Protein AF-A0A0A0BPU8-F1 (afdb_monomer_lite)

Secondary structure (DSSP, 8-state):
-EEE---SBPSSS-HHHHHHHHHHHHHTPPTTEEE--B--B-GGG-TTTSHHHHHHTT-SS--EEEETTEEEE-SS--HHHHHHHHHHHHHHHHHHHHTTT--S--B-----HHHHHHHPBPTTSSBGGG-HHHHHHHHHHHHHHH-

pLDDT: mean 95.15, std 3.74, range [70.31, 98.44]

Foldseek 3Di:
DAEDEDDDADEDDDQLVVQLVRVVVQVPDDPPYHYAYELHQHCVNDLLSDLLNLQQLLFDPFEWDADPLGIETDNDHDDSSVSSVVVVVVSVVSNCVSCPVPDDHHHYDHDDLLRNQQRYHYPVGHGNNVDPVSSVSSNVRSVVSVD

Organism: NCBI:txid947969

Structure (mmCIF, N/CA/C/O backbone):
data_AF-A0A0A0BPU8-F1
#
_entry.id   AF-A0A0A0BPU8-F1
#
loop_
_atom_site.group_PDB
_atom_site.id
_atom_site.type_symbol
_atom_site.label_atom_id
_atom_site.label_alt_id
_atom_site.label_comp_id
_atom_site.label_asym_id
_atom_site.label_entity_id
_atom_site.label_seq_id
_atom_site.pdbx_PDB_ins_code
_atom_site.Cartn_x
_atom_site.Cartn_y
_atom_site.Cartn_z
_atom_site.occupancy
_atom_site.B_iso_or_equiv
_atom_site.auth_seq_id
_atom_site.auth_comp_id
_atom_site.auth_asym_id
_atom_site.auth_atom_id
_atom_site.pdbx_PDB_model_num
ATOM 1 N N . MET A 1 1 ? 15.525 -21.114 -11.019 1.00 70.31 1 MET A N 1
ATOM 2 C CA . MET A 1 1 ? 15.662 -19.782 -11.642 1.00 70.31 1 MET A CA 1
ATOM 3 C C . MET A 1 1 ? 15.846 -18.783 -10.517 1.00 70.31 1 MET A C 1
ATOM 5 O O . MET A 1 1 ? 15.170 -18.933 -9.505 1.00 70.31 1 MET A O 1
ATOM 9 N N . THR A 1 2 ? 16.799 -17.861 -10.637 1.00 88.81 2 THR A N 1
ATOM 10 C CA . THR A 1 2 ? 17.108 -16.877 -9.587 1.00 88.81 2 THR A CA 1
ATOM 11 C C . THR A 1 2 ? 16.528 -15.534 -10.007 1.00 88.81 2 THR A C 1
ATOM 13 O O . THR A 1 2 ? 16.910 -15.027 -11.055 1.00 88.81 2 THR A O 1
ATOM 16 N N . GLY A 1 3 ? 15.603 -14.982 -9.221 1.00 90.12 3 GLY A N 1
ATOM 17 C CA . GLY A 1 3 ? 15.019 -13.662 -9.467 1.00 90.12 3 GLY A CA 1
ATOM 18 C C . GLY A 1 3 ? 15.763 -12.553 -8.722 1.00 90.12 3 GLY A C 1
ATOM 19 O O . GLY A 1 3 ? 16.255 -12.783 -7.615 1.00 90.12 3 GLY A O 1
ATOM 20 N N . LEU A 1 4 ? 15.826 -11.356 -9.303 1.00 91.94 4 LEU A N 1
ATOM 21 C CA . LEU A 1 4 ? 16.399 -10.160 -8.679 1.00 91.94 4 LEU A CA 1
ATOM 22 C C . LEU A 1 4 ? 15.359 -9.042 -8.618 1.00 91.94 4 LEU A C 1
ATOM 24 O O . LEU A 1 4 ? 14.808 -8.648 -9.639 1.00 91.94 4 LEU A O 1
ATOM 28 N N . SER A 1 5 ? 15.150 -8.491 -7.425 1.00 92.31 5 SER A N 1
ATOM 29 C CA . SER A 1 5 ? 14.302 -7.322 -7.190 1.00 92.31 5 SER A CA 1
ATOM 30 C C . SER A 1 5 ? 15.005 -6.366 -6.236 1.00 92.31 5 SER A C 1
ATOM 32 O O . SER A 1 5 ? 15.718 -6.795 -5.326 1.00 92.31 5 SER A O 1
ATOM 34 N N . LEU A 1 6 ? 14.756 -5.070 -6.399 1.00 89.44 6 LEU A N 1
ATOM 35 C CA . LEU A 1 6 ? 15.171 -4.047 -5.444 1.00 89.44 6 LEU A CA 1
ATOM 36 C C . LEU A 1 6 ? 13.984 -3.729 -4.534 1.00 89.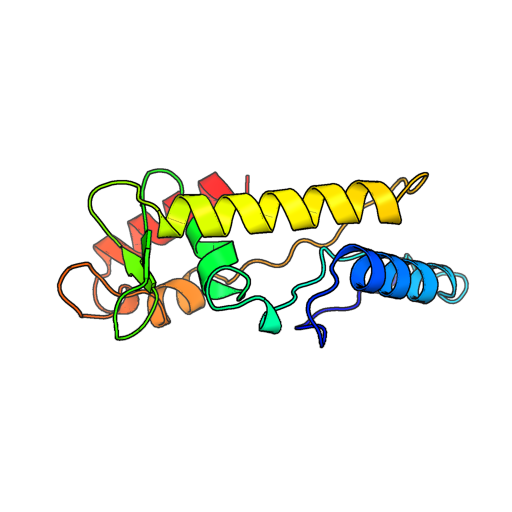44 6 LEU A C 1
ATOM 38 O O . LEU A 1 6 ? 12.950 -3.257 -4.997 1.00 89.44 6 LEU A O 1
ATOM 42 N N . LEU A 1 7 ? 14.101 -4.054 -3.249 1.00 85.31 7 LEU A N 1
ATOM 43 C CA . LEU A 1 7 ? 13.055 -3.827 -2.253 1.00 85.31 7 LEU A CA 1
ATOM 44 C C . LEU A 1 7 ? 13.500 -2.757 -1.263 1.00 85.31 7 LEU A C 1
ATOM 46 O O . LEU A 1 7 ? 14.666 -2.711 -0.881 1.00 85.31 7 LEU A O 1
ATOM 50 N N . GLY A 1 8 ? 12.547 -1.955 -0.798 1.00 79.06 8 GLY A N 1
ATOM 51 C CA . GLY A 1 8 ? 12.760 -0.995 0.278 1.00 79.06 8 GLY A CA 1
ATOM 52 C C . GLY A 1 8 ? 12.384 0.436 -0.098 1.00 79.06 8 GLY A C 1
ATOM 53 O O . GLY A 1 8 ? 11.970 0.696 -1.231 1.00 79.06 8 GLY A O 1
ATOM 54 N N . PRO A 1 9 ? 12.492 1.355 0.874 1.00 90.00 9 PRO A N 1
ATOM 55 C CA . PRO A 1 9 ? 12.268 2.768 0.634 1.00 90.00 9 PRO A CA 1
ATOM 56 C C . PRO A 1 9 ? 13.390 3.338 -0.236 1.00 90.00 9 PRO A C 1
ATOM 58 O O . PRO A 1 9 ? 14.573 3.114 0.023 1.00 90.00 9 PRO A O 1
ATOM 61 N N . TRP A 1 10 ? 13.001 4.086 -1.258 1.00 94.38 10 TRP A N 1
ATOM 62 C CA . TRP A 1 10 ? 13.896 4.830 -2.127 1.00 94.38 10 TRP A CA 1
ATOM 63 C C . TRP A 1 10 ? 13.983 6.285 -1.648 1.00 94.38 10 TRP A C 1
ATOM 65 O O . TRP A 1 10 ? 12.965 6.826 -1.205 1.00 94.38 10 TRP A O 1
ATOM 75 N N . PRO A 1 11 ? 15.168 6.918 -1.694 1.00 94.06 11 PRO A N 1
ATOM 76 C CA . PRO A 1 11 ? 15.320 8.310 -1.287 1.00 94.06 11 PRO A CA 1
ATOM 77 C C . PRO A 1 11 ? 14.696 9.280 -2.299 1.00 94.06 11 PRO A C 1
ATOM 79 O O . PRO A 1 11 ? 14.673 9.018 -3.504 1.00 94.06 11 PRO A O 1
ATOM 82 N N . GLY A 1 12 ? 14.271 10.446 -1.822 1.00 95.25 12 GLY A N 1
ATOM 83 C CA . GLY A 1 12 ? 13.670 11.502 -2.633 1.00 95.25 12 GLY A CA 1
ATOM 84 C C . GLY A 1 12 ? 12.172 11.331 -2.898 1.00 95.25 12 GLY A C 1
ATOM 85 O O . GLY A 1 12 ? 11.494 10.461 -2.352 1.00 95.25 12 GLY A O 1
ATOM 86 N N . SER A 1 13 ? 11.648 12.205 -3.760 1.00 96.31 13 SER A N 1
ATOM 87 C CA . SER A 1 13 ? 10.211 12.339 -4.033 1.00 96.31 13 SER A CA 1
ATOM 88 C C . SER A 1 13 ? 9.813 12.195 -5.506 1.00 96.31 13 SER A C 1
ATOM 90 O O . SER A 1 13 ? 8.625 12.207 -5.814 1.00 96.31 13 SER A O 1
ATOM 92 N N . GLU A 1 14 ? 10.781 12.061 -6.416 1.00 97.00 14 GLU A N 1
ATOM 93 C CA . GLU A 1 14 ? 10.559 12.023 -7.868 1.00 97.00 14 GLU A CA 1
ATOM 94 C C . GLU A 1 14 ? 10.307 10.591 -8.354 1.00 97.00 14 GLU A C 1
ATOM 96 O O . GLU A 1 14 ? 11.244 9.826 -8.611 1.00 97.00 14 GLU A O 1
ATOM 101 N N . VAL A 1 15 ? 9.032 10.217 -8.485 1.00 96.69 15 VAL A N 1
ATOM 102 C CA . VAL A 1 15 ? 8.638 8.820 -8.711 1.00 96.69 15 VAL A CA 1
ATOM 103 C C . VAL A 1 15 ? 9.101 8.246 -10.040 1.00 96.69 15 VAL A C 1
ATOM 105 O O . VAL A 1 15 ? 9.694 7.169 -10.057 1.00 96.69 15 VAL A O 1
ATOM 108 N N . LEU A 1 16 ? 8.925 8.971 -11.144 1.00 97.44 16 LEU A N 1
ATOM 109 C CA . LEU A 1 16 ? 9.330 8.480 -12.461 1.00 97.44 16 LEU A CA 1
ATOM 110 C C . LEU A 1 16 ? 10.842 8.227 -12.522 1.00 97.44 16 LEU A C 1
ATOM 112 O O . LEU A 1 16 ? 11.275 7.181 -12.992 1.00 97.44 16 LEU A O 1
ATOM 116 N N . SER A 1 17 ? 11.641 9.150 -11.983 1.00 97.25 17 SER A N 1
ATOM 117 C CA . SER A 1 17 ? 13.101 9.010 -11.923 1.00 97.25 17 SER A CA 1
ATOM 118 C C . SER A 1 17 ? 13.525 7.784 -11.104 1.00 97.25 17 SER A C 1
ATOM 120 O O . SER A 1 17 ? 14.398 7.016 -11.525 1.00 97.25 17 SER A O 1
ATOM 122 N N . ALA A 1 18 ? 12.873 7.555 -9.960 1.00 96.44 18 ALA A N 1
ATOM 123 C CA . ALA A 1 18 ? 13.132 6.395 -9.114 1.00 96.44 18 ALA A CA 1
ATOM 124 C C . ALA A 1 18 ? 12.789 5.071 -9.820 1.00 96.44 18 ALA A C 1
ATOM 126 O O . ALA A 1 18 ? 13.617 4.157 -9.826 1.00 96.44 18 ALA A O 1
ATOM 127 N N . GLN A 1 19 ? 11.617 4.984 -10.464 1.00 96.50 19 GLN A N 1
ATOM 128 C CA . GLN A 1 19 ? 11.204 3.797 -11.223 1.00 96.50 19 GLN A CA 1
ATOM 129 C C . GLN A 1 19 ? 12.174 3.515 -12.376 1.00 96.50 19 GLN A C 1
ATOM 131 O O . GLN A 1 19 ? 12.706 2.411 -12.467 1.00 96.50 19 GLN A O 1
ATOM 136 N N . THR A 1 20 ? 12.476 4.519 -13.207 1.00 96.25 20 THR A N 1
ATOM 137 C CA . THR A 1 20 ? 13.423 4.379 -14.327 1.00 96.25 20 THR A CA 1
ATOM 138 C C . THR A 1 20 ? 14.783 3.892 -13.838 1.00 96.25 20 THR A C 1
ATOM 140 O O . THR A 1 20 ? 15.335 2.948 -14.393 1.00 96.25 20 THR A O 1
ATOM 143 N N . THR A 1 21 ? 15.286 4.451 -12.733 1.00 95.31 21 THR A N 1
ATOM 144 C CA . THR A 1 21 ? 16.569 4.024 -12.162 1.00 95.31 21 THR A CA 1
ATOM 145 C C . THR A 1 21 ? 16.544 2.555 -11.738 1.00 95.31 21 THR A C 1
ATOM 147 O O . THR A 1 21 ? 17.498 1.826 -12.002 1.00 95.31 21 THR A O 1
ATOM 150 N N . VAL A 1 22 ? 15.480 2.091 -11.078 1.00 93.56 22 VAL A N 1
ATOM 151 C CA . VAL A 1 22 ? 15.358 0.681 -10.672 1.00 93.56 22 VAL A CA 1
ATOM 152 C C . VAL A 1 22 ? 15.290 -0.242 -11.889 1.00 93.56 22 VAL A C 1
ATOM 154 O O . VAL A 1 22 ? 15.984 -1.261 -11.912 1.00 93.56 22 VAL A O 1
ATOM 157 N N . LEU A 1 23 ? 14.520 0.129 -12.910 1.00 93.81 23 LEU A N 1
ATOM 158 C CA . LEU A 1 23 ? 14.394 -0.630 -14.155 1.00 93.81 23 LEU A CA 1
ATOM 159 C C . LEU A 1 23 ? 15.735 -0.721 -14.898 1.00 93.81 23 LEU A C 1
ATOM 161 O O . LEU A 1 23 ? 16.162 -1.826 -15.236 1.00 93.81 23 LEU A O 1
ATOM 165 N N . ASP A 1 24 ? 16.451 0.393 -15.056 1.00 93.56 24 ASP A N 1
ATOM 166 C CA . ASP A 1 24 ? 17.773 0.435 -15.698 1.00 93.56 24 ASP A CA 1
ATOM 167 C C . ASP A 1 24 ? 18.790 -0.462 -14.977 1.00 93.56 24 ASP A C 1
ATOM 169 O O . ASP A 1 24 ? 19.595 -1.158 -15.602 1.00 93.56 24 ASP A O 1
ATOM 173 N N . ARG A 1 25 ? 18.750 -0.488 -13.638 1.00 92.31 25 ARG A N 1
ATOM 174 C CA . ARG A 1 25 ? 19.626 -1.353 -12.831 1.00 92.31 25 ARG A CA 1
ATOM 175 C C . ARG A 1 25 ? 19.304 -2.831 -13.023 1.00 92.31 25 ARG A C 1
ATOM 177 O O . ARG A 1 25 ? 20.225 -3.644 -13.056 1.00 92.31 25 ARG A O 1
ATOM 184 N N . LEU A 1 26 ? 18.025 -3.175 -13.143 1.00 91.44 26 LEU A N 1
ATOM 185 C CA . LEU A 1 26 ? 17.575 -4.550 -13.354 1.00 91.44 26 LEU A CA 1
ATOM 186 C C . LEU A 1 26 ? 17.813 -5.031 -14.790 1.00 91.44 26 LEU A C 1
ATOM 188 O O . LEU A 1 26 ? 18.096 -6.210 -14.987 1.00 91.44 26 LEU A O 1
ATOM 192 N N . ALA A 1 27 ? 17.792 -4.135 -15.778 1.00 88.75 27 ALA A N 1
ATOM 193 C CA . ALA A 1 27 ? 18.162 -4.454 -17.158 1.00 88.75 27 ALA A CA 1
ATOM 194 C C . ALA A 1 27 ? 19.632 -4.905 -17.291 1.00 88.75 27 ALA A C 1
ATOM 196 O O . ALA A 1 27 ? 19.970 -5.659 -18.200 1.00 88.75 27 ALA A O 1
ATOM 197 N N . ALA A 1 28 ? 20.498 -4.492 -16.360 1.00 90.06 28 ALA A N 1
ATOM 198 C CA . ALA A 1 28 ? 21.893 -4.921 -16.274 1.00 90.06 28 ALA A CA 1
ATOM 199 C C . ALA A 1 28 ? 22.097 -6.244 -15.500 1.00 90.06 28 ALA A C 1
ATOM 201 O O . ALA A 1 28 ? 23.231 -6.576 -15.142 1.00 90.06 28 ALA A O 1
ATOM 202 N N . ALA A 1 29 ? 21.025 -6.988 -15.197 1.00 88.81 29 ALA A N 1
ATOM 203 C CA . ALA A 1 29 ? 21.122 -8.255 -14.479 1.00 88.81 29 ALA A CA 1
ATOM 204 C C . ALA A 1 29 ? 21.994 -9.284 -15.239 1.00 88.81 29 ALA A C 1
ATOM 206 O O . ALA A 1 29 ? 21.935 -9.362 -16.469 1.00 88.81 29 ALA A O 1
ATOM 207 N N . PRO A 1 30 ? 22.800 -10.102 -14.531 1.00 89.94 30 PRO A N 1
ATOM 208 C CA . PRO A 1 30 ? 23.616 -11.135 -15.163 1.00 89.94 30 PRO A CA 1
ATOM 209 C C . PRO A 1 30 ? 22.782 -12.177 -15.914 1.00 89.94 30 PRO A C 1
ATOM 211 O O . PRO A 1 30 ? 21.657 -12.498 -15.529 1.00 89.94 30 PRO A O 1
ATOM 214 N N . THR A 1 31 ? 23.377 -12.793 -16.936 1.00 88.81 31 THR A N 1
ATOM 215 C CA . THR A 1 31 ? 22.749 -13.890 -17.681 1.00 88.81 31 THR A CA 1
ATOM 216 C C . THR A 1 31 ? 22.297 -15.013 -16.743 1.00 88.81 31 THR A C 1
ATOM 218 O O . THR A 1 31 ? 23.082 -15.518 -15.941 1.00 88.81 3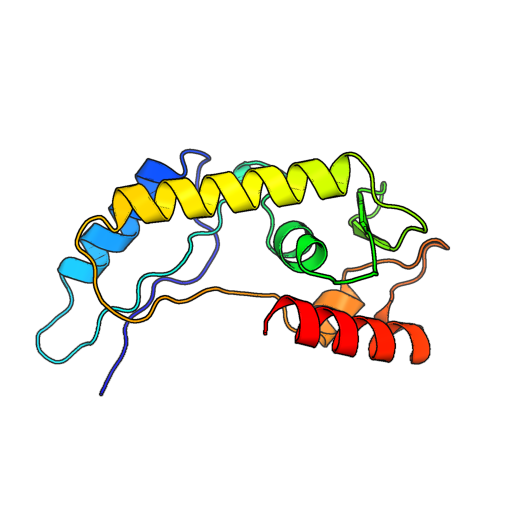1 THR A O 1
ATOM 221 N N . GLY A 1 32 ? 21.034 -15.430 -16.869 1.00 89.44 32 GLY A N 1
ATOM 222 C CA . GLY A 1 32 ? 20.430 -16.470 -16.027 1.00 89.44 32 GLY A CA 1
ATOM 223 C C . GLY A 1 32 ? 19.759 -15.955 -14.747 1.00 89.44 32 GLY A C 1
ATOM 224 O O . GLY A 1 32 ? 19.217 -16.767 -13.992 1.00 89.44 32 GLY A O 1
ATOM 225 N N . VAL A 1 33 ? 19.762 -14.637 -14.516 1.00 92.31 33 VAL A N 1
ATOM 226 C CA . VAL A 1 33 ? 18.977 -13.968 -13.471 1.00 92.31 33 VAL A CA 1
ATOM 227 C C . VAL A 1 33 ? 17.751 -13.315 -14.103 1.00 92.31 33 VAL A C 1
ATOM 229 O O . VAL A 1 33 ? 17.870 -12.555 -15.060 1.00 92.31 33 VAL A O 1
ATOM 232 N N . GLU A 1 34 ? 16.570 -13.615 -13.571 1.00 92.81 34 GLU A N 1
ATOM 233 C CA . GLU A 1 34 ? 15.311 -13.023 -14.023 1.00 92.81 34 GLU A CA 1
ATOM 234 C C . GLU A 1 34 ? 15.095 -11.671 -13.320 1.00 92.81 34 GLU A C 1
ATOM 236 O O . GLU A 1 34 ? 15.059 -11.633 -12.083 1.00 92.81 34 GLU A O 1
ATOM 241 N N . PRO A 1 35 ? 14.973 -10.550 -14.052 1.00 92.94 35 PRO A N 1
ATOM 242 C CA . PRO A 1 35 ? 14.675 -9.271 -13.431 1.00 92.94 35 PRO A CA 1
ATOM 243 C C . PRO A 1 35 ? 13.205 -9.228 -13.006 1.00 92.94 35 PRO A C 1
ATOM 245 O O . PRO A 1 35 ? 12.315 -9.558 -13.785 1.00 92.94 35 PRO A O 1
ATOM 248 N N . LEU A 1 36 ? 12.955 -8.791 -11.772 1.00 94.25 36 LEU A N 1
ATOM 249 C CA . LEU A 1 36 ? 11.627 -8.643 -11.180 1.00 94.25 36 LEU A CA 1
ATOM 250 C C . LEU A 1 36 ? 11.458 -7.187 -10.708 1.00 94.25 36 LEU A C 1
ATOM 252 O O . LEU A 1 36 ? 11.718 -6.891 -9.538 1.00 94.25 36 LEU A O 1
ATOM 256 N N . PRO A 1 37 ? 11.091 -6.248 -11.600 1.00 94.06 37 PRO A N 1
ATOM 257 C CA . PRO A 1 37 ? 10.944 -4.844 -11.240 1.00 94.06 37 PRO A CA 1
ATOM 258 C C . PRO A 1 37 ? 9.893 -4.639 -10.159 1.00 94.06 37 PRO A C 1
ATOM 260 O O . PRO A 1 37 ? 8.824 -5.247 -10.196 1.00 94.06 37 PRO A O 1
ATOM 263 N N . SER A 1 38 ? 10.200 -3.788 -9.184 1.00 94.00 38 SER A N 1
ATOM 264 C CA . SER A 1 38 ? 9.312 -3.508 -8.064 1.00 94.00 38 SER A CA 1
ATOM 265 C C . SER A 1 38 ? 8.604 -2.167 -8.227 1.00 94.00 38 SER A C 1
ATOM 267 O O . SER A 1 38 ? 9.153 -1.226 -8.793 1.00 94.00 38 SER A O 1
ATOM 269 N N . LEU A 1 39 ? 7.391 -2.055 -7.683 1.00 95.56 39 LEU A N 1
ATOM 270 C CA . LEU A 1 39 ? 6.716 -0.765 -7.543 1.00 95.56 39 LEU A CA 1
ATOM 271 C C . LEU A 1 39 ? 7.359 0.009 -6.382 1.00 95.56 39 LEU A C 1
ATOM 273 O O . LEU A 1 39 ? 6.967 -0.170 -5.218 1.00 95.56 39 LEU A O 1
ATOM 277 N N . VAL A 1 40 ? 8.357 0.832 -6.721 1.00 95.31 40 VAL A N 1
ATOM 278 C CA . VAL A 1 40 ? 9.203 1.592 -5.784 1.00 95.31 40 VAL A CA 1
ATOM 279 C C . VAL A 1 40 ? 8.383 2.366 -4.744 1.00 95.31 40 VAL A C 1
ATOM 281 O O . VAL A 1 40 ? 7.314 2.893 -5.037 1.00 95.31 40 VAL A O 1
ATOM 284 N N . GLN A 1 41 ? 8.881 2.416 -3.504 1.00 94.00 41 GLN A N 1
ATOM 285 C CA . GLN A 1 41 ? 8.265 3.143 -2.390 1.00 94.00 41 GLN A CA 1
ATOM 286 C C . GLN A 1 41 ? 9.071 4.401 -2.061 1.00 94.00 41 GLN A C 1
ATOM 288 O O . GLN A 1 41 ? 10.264 4.296 -1.793 1.00 94.00 41 GLN A O 1
ATOM 293 N N . LEU A 1 42 ? 8.422 5.567 -2.024 1.00 95.94 42 LEU A N 1
ATOM 294 C CA . LEU A 1 42 ? 9.055 6.874 -1.780 1.00 95.94 42 LEU A CA 1
ATOM 295 C C . LEU A 1 42 ? 8.441 7.540 -0.538 1.00 95.94 42 LEU A C 1
ATOM 297 O O . LEU A 1 42 ? 7.604 8.436 -0.669 1.00 95.94 42 LEU A O 1
ATOM 301 N N . PRO A 1 43 ? 8.809 7.101 0.680 1.00 95.38 43 PRO A N 1
ATOM 302 C CA . PRO A 1 43 ? 8.199 7.601 1.914 1.00 95.38 43 PRO A CA 1
ATOM 303 C C . PRO A 1 43 ? 8.456 9.096 2.170 1.00 95.38 43 PRO A C 1
ATOM 305 O O . PRO A 1 43 ? 7.687 9.726 2.888 1.00 95.38 43 PRO A O 1
ATOM 308 N N . GLU A 1 44 ? 9.481 9.700 1.559 1.00 96.31 44 GLU A N 1
ATOM 309 C CA . GLU A 1 44 ? 9.750 11.144 1.680 1.00 96.31 44 GLU A CA 1
ATOM 310 C C . GLU A 1 44 ? 8.648 12.021 1.053 1.00 96.31 44 GLU A C 1
ATOM 312 O O . GLU A 1 44 ? 8.569 13.212 1.348 1.00 96.31 44 GLU A O 1
ATOM 317 N N . ARG A 1 45 ? 7.739 11.435 0.256 1.00 96.12 45 ARG A N 1
ATOM 318 C CA . ARG A 1 45 ? 6.522 12.099 -0.256 1.00 96.12 45 ARG A CA 1
ATOM 319 C C . ARG A 1 45 ? 5.429 12.258 0.810 1.00 96.12 45 ARG A C 1
ATOM 321 O O . ARG A 1 45 ? 4.370 12.815 0.532 1.00 96.12 45 ARG A O 1
ATOM 328 N N . GLY A 1 46 ? 5.687 11.799 2.035 1.00 95.81 46 GLY A N 1
ATOM 329 C CA . GLY A 1 46 ? 4.844 12.011 3.205 1.00 95.81 46 GLY A CA 1
ATOM 330 C C . GLY A 1 46 ? 4.106 10.754 3.680 1.00 95.81 46 GLY A C 1
ATOM 331 O O . GLY A 1 46 ? 4.219 9.682 3.081 1.00 95.81 46 GLY A O 1
ATOM 332 N N . PRO A 1 47 ? 3.292 10.878 4.746 1.00 96.12 47 PRO A N 1
ATOM 333 C CA . PRO A 1 47 ? 2.695 9.739 5.457 1.00 96.12 47 PRO A CA 1
ATOM 334 C C . PRO A 1 47 ? 1.725 8.904 4.606 1.00 96.12 47 PRO A C 1
ATOM 336 O O . PRO A 1 47 ? 1.479 7.735 4.911 1.00 96.12 47 PRO A O 1
ATOM 339 N N . TRP A 1 48 ? 1.182 9.491 3.537 1.00 96.81 48 TRP A N 1
ATOM 340 C CA . TRP A 1 48 ? 0.327 8.825 2.549 1.00 96.81 48 TRP A CA 1
ATOM 341 C C . TRP A 1 48 ? 1.109 7.927 1.579 1.00 96.81 48 TRP A C 1
ATOM 343 O O . TRP A 1 48 ? 0.551 6.943 1.099 1.00 96.81 48 TRP A O 1
ATOM 353 N N . ALA A 1 49 ? 2.388 8.227 1.328 1.00 95.88 49 ALA A N 1
ATOM 354 C CA . ALA A 1 49 ? 3.281 7.430 0.481 1.00 95.88 49 ALA A CA 1
ATOM 355 C C . ALA A 1 49 ? 4.056 6.355 1.263 1.00 95.88 49 ALA A C 1
ATOM 357 O O . ALA A 1 49 ? 4.643 5.442 0.677 1.00 95.88 49 ALA A O 1
ATOM 358 N N . GLU A 1 50 ? 4.076 6.442 2.595 1.00 95.25 50 GLU A N 1
ATOM 359 C CA . GLU A 1 50 ? 4.680 5.417 3.438 1.00 95.25 50 GLU A CA 1
ATOM 360 C C . GLU A 1 50 ? 3.974 4.062 3.290 1.00 95.25 50 GLU A C 1
ATOM 362 O O . GLU A 1 50 ? 2.762 3.973 3.084 1.00 95.25 50 GLU A O 1
ATOM 367 N N . SER A 1 51 ? 4.728 2.977 3.503 1.00 95.12 51 SER A N 1
ATOM 368 C CA . SER A 1 51 ? 4.221 1.596 3.405 1.00 95.12 51 SER A CA 1
ATOM 369 C C . SER A 1 51 ? 2.918 1.338 4.178 1.00 95.12 51 SER A C 1
ATOM 371 O O . SER A 1 51 ? 2.101 0.534 3.731 1.00 95.12 51 SER A O 1
ATOM 373 N N . THR A 1 52 ? 2.717 2.002 5.324 1.00 96.75 52 THR A N 1
ATOM 374 C CA . THR A 1 52 ? 1.502 1.865 6.139 1.00 96.75 52 THR A CA 1
ATOM 375 C C . THR A 1 52 ? 0.296 2.481 5.440 1.00 96.75 52 THR A C 1
ATOM 377 O O . THR A 1 52 ? -0.679 1.769 5.236 1.00 96.75 52 THR A O 1
ATOM 380 N N . GLY A 1 53 ? 0.367 3.756 5.035 1.00 96.00 53 GLY A N 1
ATOM 381 C CA . GLY A 1 53 ? -0.732 4.440 4.344 1.00 96.00 53 GLY A CA 1
ATOM 382 C C . GLY A 1 53 ? -1.054 3.788 3.003 1.00 96.00 53 GLY A C 1
ATOM 383 O O . GLY A 1 53 ? -2.216 3.519 2.705 1.00 96.00 53 GLY A O 1
ATOM 384 N N . ARG A 1 54 ? -0.011 3.411 2.255 1.00 95.62 54 ARG A N 1
ATOM 385 C CA . ARG A 1 54 ? -0.137 2.686 0.987 1.00 95.62 54 ARG A CA 1
ATOM 386 C C . ARG A 1 54 ? -0.795 1.314 1.138 1.00 95.62 54 ARG A C 1
ATOM 388 O O . ARG A 1 54 ? -1.570 0.923 0.281 1.00 95.62 54 ARG A O 1
ATOM 395 N N . THR A 1 55 ? -0.476 0.562 2.192 1.00 97.44 55 THR A N 1
ATOM 396 C CA . THR A 1 55 ? -1.128 -0.738 2.430 1.00 97.44 55 THR A CA 1
ATOM 397 C C . THR A 1 55 ? -2.550 -0.550 2.954 1.00 97.44 55 THR A C 1
ATOM 399 O O . THR A 1 55 ? -3.461 -1.253 2.535 1.00 97.44 55 THR A O 1
ATOM 402 N N . ALA A 1 56 ? -2.752 0.399 3.868 1.00 97.56 56 ALA A N 1
ATOM 403 C CA . ALA A 1 56 ? -4.052 0.659 4.471 1.00 97.56 56 ALA A CA 1
ATOM 404 C C . ALA A 1 56 ? -5.082 1.166 3.447 1.00 97.56 56 ALA A C 1
ATOM 406 O O . ALA A 1 56 ? -6.269 0.902 3.601 1.00 97.56 56 ALA A O 1
ATOM 407 N N . SER A 1 57 ? -4.640 1.838 2.378 1.00 96.81 57 SER A N 1
ATOM 408 C CA . SER A 1 57 ? -5.522 2.289 1.297 1.00 96.81 57 SER A CA 1
ATOM 409 C C . SER A 1 57 ? -6.049 1.170 0.392 1.00 96.81 57 SER A C 1
ATOM 411 O O . SER A 1 57 ? -6.980 1.421 -0.377 1.00 96.81 57 SER A O 1
ATOM 413 N N . LEU A 1 58 ? -5.488 -0.043 0.502 1.00 97.12 58 LEU A N 1
ATOM 414 C CA . LEU A 1 58 ? -5.961 -1.250 -0.184 1.00 97.12 58 LEU A CA 1
ATOM 415 C C . LEU A 1 58 ? -7.094 -1.955 0.573 1.00 97.12 58 LEU A C 1
ATOM 417 O O . LEU A 1 58 ? -7.706 -2.861 0.025 1.00 97.12 58 LEU A O 1
ATOM 421 N N . LEU A 1 59 ? -7.364 -1.585 1.829 1.00 98.00 59 LEU A N 1
ATOM 422 C CA . LEU A 1 59 ? -8.370 -2.260 2.643 1.00 98.00 59 LEU A CA 1
ATOM 423 C C . LEU A 1 59 ? -9.781 -2.040 2.080 1.00 98.00 59 LEU A C 1
ATOM 425 O O . LEU A 1 59 ? -10.286 -0.915 2.023 1.00 98.00 59 LEU A O 1
ATOM 429 N N . THR A 1 60 ? -10.449 -3.131 1.720 1.00 97.50 60 THR A N 1
ATOM 430 C CA . THR A 1 60 ? -11.830 -3.112 1.236 1.00 97.50 60 THR A CA 1
ATOM 431 C C . THR A 1 60 ? -12.811 -2.994 2.400 1.00 97.50 60 THR A C 1
ATOM 433 O O . THR A 1 60 ? -12.733 -3.744 3.372 1.00 97.50 60 THR A O 1
ATOM 436 N N . GLY A 1 61 ? -13.728 -2.024 2.337 1.00 95.88 61 GLY A N 1
ATOM 437 C CA . GLY A 1 61 ? -14.767 -1.830 3.359 1.00 95.88 61 GLY A CA 1
ATOM 438 C C . GLY A 1 61 ? -14.271 -1.354 4.733 1.00 95.88 61 GLY A C 1
ATOM 439 O O . GLY A 1 61 ? -15.087 -1.202 5.637 1.00 95.88 61 GLY A O 1
ATOM 440 N N . MET A 1 62 ? -12.972 -1.081 4.898 1.00 97.25 62 MET A N 1
ATOM 441 C CA . MET A 1 62 ? -12.372 -0.609 6.152 1.00 97.25 62 MET A CA 1
ATOM 442 C C . MET A 1 62 ? -11.610 0.702 5.912 1.00 97.25 62 MET A C 1
ATOM 444 O O . MET A 1 62 ? -10.392 0.685 5.719 1.00 97.25 62 MET A O 1
ATOM 448 N N . PRO A 1 63 ? -12.307 1.852 5.873 1.00 97.50 63 PRO A N 1
ATOM 449 C CA . PRO A 1 63 ? -11.656 3.120 5.593 1.00 97.50 63 PRO A CA 1
ATOM 450 C C . PRO A 1 63 ? -10.700 3.521 6.723 1.00 97.50 63 PRO A C 1
ATOM 452 O O . PRO A 1 63 ? -10.865 3.146 7.888 1.00 97.50 63 PRO A O 1
ATOM 455 N N . VAL A 1 64 ? -9.686 4.305 6.355 1.00 97.94 64 VAL A N 1
ATOM 456 C CA . VAL A 1 64 ? -8.641 4.781 7.263 1.00 97.94 64 VAL A CA 1
ATOM 457 C C . VAL A 1 64 ? -8.443 6.286 7.165 1.00 97.94 64 VAL A C 1
ATOM 459 O O . VAL A 1 64 ? -8.659 6.894 6.115 1.00 97.94 64 VAL A O 1
ATOM 462 N N . GLU A 1 65 ? -7.986 6.885 8.258 1.00 97.56 65 GLU A N 1
ATOM 463 C CA . GLU A 1 65 ? -7.581 8.290 8.314 1.00 97.56 65 GLU A CA 1
ATOM 464 C C . GLU A 1 65 ? -6.292 8.464 9.124 1.00 97.56 65 GLU A C 1
ATOM 466 O O . GLU A 1 65 ? -5.925 7.603 9.937 1.00 97.56 65 GLU A O 1
ATOM 471 N N . LEU A 1 66 ? -5.589 9.575 8.898 1.00 97.25 66 LEU A N 1
ATOM 472 C CA . LEU A 1 66 ? -4.343 9.872 9.592 1.00 97.25 66 LEU A CA 1
ATOM 473 C C . LEU A 1 66 ? -4.648 10.639 10.885 1.00 97.25 66 LEU A C 1
ATOM 475 O O . LEU A 1 66 ? -5.070 11.793 10.874 1.00 97.25 66 LEU A O 1
ATOM 479 N N . GLY A 1 67 ? -4.439 9.984 12.026 1.00 93.81 67 GLY A N 1
ATOM 480 C CA . GLY A 1 67 ? -4.568 10.591 13.347 1.00 93.81 67 GLY A CA 1
ATOM 481 C C . GLY A 1 67 ? -3.239 11.119 13.904 1.00 93.81 67 GLY A C 1
ATOM 482 O O . GLY A 1 67 ? -2.175 10.880 13.333 1.00 93.81 67 GLY A O 1
ATOM 483 N N . PRO A 1 68 ? -3.264 11.762 15.087 1.00 91.94 68 PRO A N 1
ATOM 484 C CA . PRO A 1 68 ? -2.063 12.304 15.735 1.00 91.94 68 PRO A CA 1
ATOM 485 C C . PRO A 1 68 ? -1.028 11.232 16.110 1.00 91.94 68 PRO A C 1
ATOM 487 O O . PRO A 1 68 ? 0.157 11.531 16.222 1.00 91.94 68 PRO A O 1
ATOM 490 N N . HIS A 1 69 ? -1.464 9.985 16.307 1.00 91.06 69 HIS A N 1
ATOM 491 C CA . HIS A 1 69 ? -0.589 8.853 16.626 1.00 91.06 69 HIS A CA 1
ATOM 492 C C . HIS A 1 69 ? -0.229 8.000 15.400 1.00 91.06 69 HIS A C 1
ATOM 494 O O . HIS A 1 69 ? 0.559 7.063 15.518 1.00 91.06 69 HIS A O 1
ATOM 500 N N . GLY A 1 70 ? -0.796 8.312 14.233 1.00 95.31 70 GLY A N 1
ATOM 501 C CA . GLY A 1 70 ? -0.655 7.542 13.003 1.00 95.31 70 GLY A CA 1
ATOM 502 C C . GLY A 1 70 ? -2.000 7.103 12.429 1.00 95.31 70 GLY A C 1
ATOM 503 O O . GLY A 1 70 ? -3.064 7.584 12.820 1.00 95.31 70 GLY A O 1
ATOM 504 N N . TRP A 1 71 ? -1.932 6.182 11.474 1.00 97.94 71 TRP A N 1
ATOM 505 C CA . TRP A 1 71 ? -3.086 5.664 10.747 1.00 97.94 71 TRP A CA 1
ATOM 506 C C . TRP A 1 71 ? -4.057 4.910 11.658 1.00 97.94 71 TRP A C 1
ATOM 508 O O . TRP A 1 71 ? -3.650 4.053 12.450 1.00 97.94 71 TRP A O 1
ATOM 518 N N . LYS A 1 72 ? -5.351 5.206 11.526 1.00 97.62 72 LYS A N 1
ATOM 519 C CA . LYS A 1 72 ? -6.421 4.546 12.278 1.00 97.62 72 LYS A CA 1
ATOM 520 C C . LYS A 1 72 ? -7.599 4.180 11.383 1.00 97.62 72 LYS A C 1
ATOM 522 O O . LYS A 1 72 ? -7.839 4.849 10.382 1.00 97.62 72 LYS A O 1
ATOM 527 N N . LEU A 1 73 ? -8.339 3.148 11.776 1.00 97.62 73 LEU A N 1
ATOM 528 C CA . LEU A 1 73 ? -9.635 2.822 11.186 1.00 97.62 73 LEU A CA 1
ATOM 529 C C . LEU A 1 73 ? -10.646 3.936 11.492 1.00 97.62 73 LEU A C 1
ATOM 531 O O . LEU A 1 73 ? -10.630 4.515 12.587 1.00 97.62 73 LEU A O 1
ATOM 535 N N . CYS A 1 74 ? -11.538 4.208 10.547 1.00 96.75 74 CYS A N 1
ATOM 536 C CA . CYS A 1 74 ? -12.635 5.158 10.700 1.00 96.75 74 CYS A CA 1
ATOM 537 C C . CYS A 1 74 ? -13.942 4.603 10.115 1.00 96.75 74 CYS A C 1
ATOM 539 O O . CYS A 1 74 ? -13.960 3.547 9.491 1.00 96.75 74 CYS A O 1
ATOM 541 N N . ASP A 1 75 ? -15.051 5.309 10.342 1.00 95.19 75 ASP A N 1
ATOM 542 C CA . ASP A 1 75 ? -16.383 4.839 9.932 1.00 95.19 75 ASP A CA 1
ATOM 543 C C . ASP A 1 75 ? -16.694 5.127 8.454 1.00 95.19 75 ASP A C 1
ATOM 545 O O . ASP A 1 75 ? -17.600 4.532 7.873 1.00 95.19 75 ASP A O 1
ATOM 549 N N . ARG A 1 76 ? -15.989 6.086 7.839 1.00 95.69 76 ARG A N 1
ATOM 550 C CA . ARG A 1 76 ? -16.255 6.539 6.468 1.00 95.69 76 ARG A CA 1
ATOM 551 C C . ARG A 1 76 ? -14.977 6.964 5.748 1.00 95.69 76 ARG A C 1
ATOM 553 O O . ARG A 1 76 ? -14.106 7.555 6.385 1.00 95.69 76 ARG A O 1
ATOM 560 N N . PRO A 1 77 ? -14.882 6.747 4.425 1.00 96.12 77 PRO A N 1
ATOM 561 C CA . PRO A 1 77 ? -13.767 7.255 3.638 1.00 96.12 77 PRO A CA 1
ATOM 562 C C . PRO A 1 77 ? -13.678 8.785 3.739 1.00 96.12 77 PRO A C 1
ATOM 564 O O . PRO A 1 77 ? -14.685 9.490 3.877 1.00 96.12 77 PRO A O 1
ATOM 567 N N . GLY A 1 78 ? -12.450 9.294 3.689 1.00 96.75 78 GLY A N 1
ATOM 568 C CA . GLY A 1 78 ? -12.150 10.716 3.808 1.00 96.75 78 GLY A CA 1
ATOM 569 C C . GLY A 1 78 ? -10.902 11.110 3.025 1.00 96.75 78 GLY A C 1
ATOM 570 O O . GLY A 1 78 ? -10.309 10.298 2.317 1.00 96.75 78 GLY A O 1
ATOM 571 N N . ARG A 1 79 ? -10.489 12.373 3.184 1.00 97.62 79 ARG A N 1
ATOM 572 C CA . ARG A 1 79 ? -9.415 12.986 2.384 1.00 97.62 79 ARG A CA 1
ATOM 573 C C . ARG A 1 79 ? -8.078 12.257 2.497 1.00 97.62 79 ARG A C 1
ATOM 575 O O . ARG A 1 79 ? -7.355 12.191 1.513 1.00 97.62 79 ARG A O 1
ATOM 582 N N . ASP A 1 80 ? -7.748 11.709 3.666 1.00 97.81 80 ASP A N 1
ATOM 583 C CA . ASP A 1 80 ? -6.495 10.969 3.846 1.00 97.81 80 ASP A CA 1
ATOM 584 C C . ASP A 1 80 ? -6.453 9.695 3.004 1.00 97.81 80 ASP A C 1
ATOM 586 O O . ASP A 1 80 ? -5.448 9.414 2.353 1.00 97.81 80 ASP A O 1
ATOM 590 N N . LEU A 1 81 ? -7.560 8.950 2.969 1.00 97.81 81 LEU A N 1
ATOM 591 C CA . LEU A 1 81 ? -7.681 7.770 2.123 1.00 97.81 81 LEU A CA 1
ATOM 592 C C . LEU A 1 81 ? -7.622 8.153 0.640 1.00 97.81 81 LEU A C 1
ATOM 594 O O . LEU A 1 81 ? -6.865 7.548 -0.116 1.00 97.81 81 LEU A O 1
ATOM 598 N N . GLU A 1 82 ? -8.362 9.191 0.236 1.00 97.81 82 GLU A N 1
ATOM 599 C CA . GLU A 1 82 ? -8.338 9.703 -1.141 1.00 97.81 82 GLU A CA 1
ATOM 600 C C . GLU A 1 82 ? -6.920 10.102 -1.574 1.00 97.81 82 GLU A C 1
ATOM 602 O O . GLU A 1 82 ? -6.505 9.798 -2.694 1.00 97.81 82 GLU A O 1
ATOM 607 N N . HIS A 1 83 ? -6.159 10.737 -0.679 1.00 97.69 83 HIS A N 1
ATOM 608 C CA . HIS A 1 83 ? -4.789 11.169 -0.937 1.00 97.69 83 HIS A CA 1
ATOM 609 C C . HIS A 1 83 ? -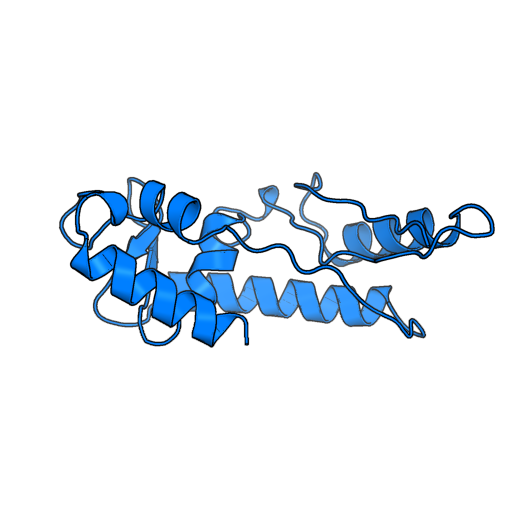3.825 9.979 -1.055 1.00 97.69 83 HIS A C 1
ATOM 611 O O . HIS A 1 83 ? -3.068 9.908 -2.021 1.00 97.69 83 HIS A O 1
ATOM 617 N N . ALA A 1 84 ? -3.895 8.996 -0.149 1.00 97.62 84 ALA A N 1
ATOM 618 C CA . ALA A 1 84 ? -3.086 7.776 -0.249 1.00 97.62 84 ALA A CA 1
ATOM 619 C C . ALA A 1 84 ? -3.379 6.993 -1.540 1.00 97.62 84 ALA A C 1
ATOM 621 O O . ALA A 1 84 ? -2.460 6.514 -2.206 1.00 97.62 84 ALA A O 1
ATOM 622 N N . GLN A 1 85 ? -4.650 6.906 -1.940 1.00 97.44 85 GLN A N 1
ATOM 623 C CA . GLN A 1 85 ? -5.041 6.279 -3.204 1.00 97.44 85 GLN A CA 1
ATOM 624 C C . GLN A 1 85 ? -4.581 7.080 -4.427 1.00 97.44 85 GLN A C 1
ATOM 626 O O . GLN A 1 85 ? -4.286 6.484 -5.460 1.00 97.44 85 GLN A O 1
ATOM 631 N N . ALA A 1 86 ? -4.549 8.412 -4.347 1.00 97.94 86 ALA A N 1
ATOM 632 C CA . ALA A 1 86 ? -4.049 9.259 -5.427 1.00 97.94 86 ALA A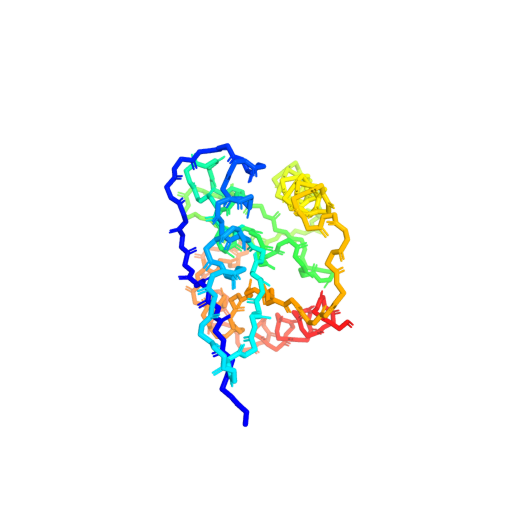 CA 1
ATOM 633 C C . ALA A 1 86 ? -2.538 9.079 -5.630 1.00 97.94 86 ALA A C 1
ATOM 635 O O . ALA A 1 86 ? -2.111 8.896 -6.766 1.00 97.94 86 ALA A O 1
ATOM 636 N N . LEU A 1 87 ? -1.753 9.035 -4.549 1.00 97.38 87 LEU A N 1
ATOM 637 C CA . LEU A 1 87 ? -0.310 8.782 -4.638 1.00 97.38 87 LEU A CA 1
ATOM 638 C C . LEU A 1 87 ? -0.006 7.378 -5.166 1.00 97.38 87 LEU A C 1
ATOM 640 O O . LEU A 1 87 ? 0.877 7.231 -6.002 1.00 97.38 87 LEU A O 1
ATOM 644 N N . LEU A 1 88 ? -0.766 6.358 -4.748 1.00 96.06 88 LEU A N 1
ATOM 645 C CA . LEU A 1 88 ? -0.613 5.009 -5.297 1.00 96.06 88 LEU A CA 1
ATOM 646 C C . LEU A 1 88 ? -0.903 4.967 -6.806 1.00 96.06 88 LEU A C 1
ATOM 648 O O . LEU A 1 88 ? -0.197 4.284 -7.542 1.00 96.06 88 LEU A O 1
ATOM 652 N N . ARG A 1 89 ? -1.925 5.697 -7.272 1.00 97.19 89 ARG A N 1
ATOM 653 C CA . ARG A 1 89 ? -2.223 5.828 -8.707 1.00 97.19 89 ARG A CA 1
ATOM 654 C C . ARG A 1 89 ? -1.073 6.500 -9.456 1.00 97.19 89 ARG A C 1
ATOM 656 O O . ARG A 1 89 ? -0.633 5.963 -10.462 1.00 97.19 89 ARG A O 1
ATOM 663 N N . GLU A 1 90 ? -0.537 7.595 -8.922 1.00 97.44 90 GLU A N 1
ATOM 664 C CA . GLU A 1 90 ? 0.635 8.269 -9.494 1.00 97.44 90 GLU A CA 1
ATOM 665 C C . GLU A 1 90 ? 1.859 7.339 -9.570 1.00 97.44 90 GLU A C 1
ATOM 667 O O . GLU A 1 90 ? 2.561 7.327 -10.581 1.00 97.44 90 GLU A O 1
ATOM 672 N N . ASP A 1 91 ? 2.088 6.511 -8.545 1.00 96.44 91 ASP A N 1
ATOM 673 C CA . ASP A 1 91 ? 3.184 5.535 -8.539 1.00 96.44 91 ASP A CA 1
ATOM 674 C C . ASP A 1 91 ? 3.032 4.488 -9.647 1.00 96.44 91 ASP A C 1
ATOM 676 O O . ASP A 1 91 ? 4.013 4.129 -10.305 1.00 96.44 91 ASP A O 1
ATOM 680 N N . VAL A 1 92 ? 1.806 3.998 -9.851 1.00 96.00 92 VAL A N 1
ATOM 681 C CA . VAL A 1 92 ? 1.477 3.026 -10.903 1.00 96.00 92 VAL A CA 1
ATOM 682 C C . VAL A 1 92 ? 1.605 3.657 -12.289 1.00 96.00 92 VAL A C 1
ATOM 684 O O . VAL A 1 92 ? 2.192 3.036 -13.175 1.00 96.00 92 VAL A O 1
ATOM 687 N N . ASP A 1 93 ? 1.130 4.889 -12.472 1.00 97.81 93 ASP A N 1
ATOM 688 C CA . ASP A 1 93 ? 1.248 5.617 -13.739 1.00 97.81 93 ASP A CA 1
ATOM 689 C C . ASP A 1 93 ? 2.723 5.859 -14.101 1.00 97.81 93 ASP A C 1
ATOM 691 O O . ASP A 1 93 ? 3.149 5.617 -15.233 1.00 97.81 93 ASP A O 1
ATOM 695 N N . ALA A 1 94 ? 3.543 6.262 -13.128 1.00 97.69 94 ALA A N 1
ATOM 696 C CA . ALA A 1 94 ? 4.978 6.435 -13.321 1.00 97.69 94 ALA A CA 1
ATOM 697 C C . ALA A 1 94 ? 5.694 5.114 -13.639 1.00 97.69 94 ALA A C 1
ATOM 699 O O . ALA A 1 94 ? 6.573 5.087 -14.504 1.00 97.69 94 ALA A O 1
ATOM 700 N N . LEU A 1 95 ? 5.307 4.011 -12.986 1.00 96.38 95 LEU A N 1
ATOM 701 C CA . LEU A 1 95 ? 5.821 2.683 -13.319 1.00 96.38 95 LEU A CA 1
ATOM 702 C C . LEU A 1 95 ? 5.429 2.281 -14.746 1.00 96.38 95 LEU A C 1
ATOM 704 O O . LEU A 1 95 ? 6.269 1.747 -15.463 1.00 96.38 95 LEU A O 1
ATOM 708 N N . ALA A 1 96 ? 4.201 2.565 -15.186 1.00 96.31 96 ALA A N 1
ATOM 709 C CA . ALA A 1 96 ? 3.754 2.261 -16.545 1.00 96.31 96 ALA A CA 1
ATOM 710 C C . ALA A 1 96 ? 4.580 3.003 -17.612 1.00 96.31 96 ALA A C 1
ATOM 712 O O . ALA A 1 96 ? 4.875 2.436 -18.666 1.00 96.31 96 ALA A O 1
ATOM 713 N N . VAL A 1 97 ? 4.995 4.243 -17.329 1.00 97.69 97 VAL A N 1
ATOM 714 C CA . VAL A 1 97 ? 5.911 5.002 -18.196 1.00 97.69 97 VAL A CA 1
ATOM 715 C C . VAL A 1 97 ? 7.325 4.414 -18.161 1.00 97.69 97 VAL A C 1
ATOM 717 O O . VAL A 1 97 ? 7.901 4.159 -19.217 1.00 97.69 97 VAL A O 1
ATOM 720 N N . ALA A 1 98 ? 7.888 4.177 -16.972 1.00 97.00 98 ALA A N 1
ATOM 721 C CA . ALA A 1 98 ? 9.254 3.663 -16.820 1.00 97.00 98 ALA A CA 1
ATOM 722 C C . ALA A 1 98 ? 9.429 2.243 -17.383 1.00 97.00 98 ALA A C 1
ATOM 724 O O . ALA A 1 98 ? 10.466 1.918 -17.954 1.00 97.00 98 ALA A O 1
ATOM 725 N N . ALA A 1 99 ? 8.407 1.400 -17.248 1.00 95.88 99 ALA A N 1
ATOM 726 C CA . ALA A 1 99 ? 8.393 0.019 -17.715 1.00 95.88 99 ALA A CA 1
ATOM 727 C C . 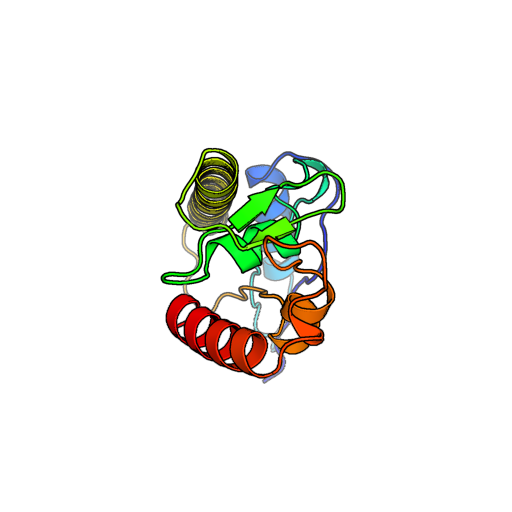ALA A 1 99 ? 7.855 -0.112 -19.152 1.00 95.88 99 ALA A C 1
ATOM 729 O O . ALA A 1 99 ? 7.369 -1.176 -19.539 1.00 95.88 99 ALA A O 1
ATOM 730 N N . HIS A 1 100 ? 7.908 0.950 -19.964 1.00 95.62 100 HIS A N 1
ATOM 731 C CA . HIS A 1 100 ? 7.449 0.884 -21.348 1.00 95.62 100 HIS A CA 1
ATOM 732 C C . HIS A 1 100 ? 8.185 -0.220 -22.127 1.00 95.62 100 HIS A C 1
ATOM 734 O O . HIS A 1 100 ? 9.410 -0.232 -22.218 1.00 95.62 100 HIS A O 1
ATOM 740 N N . GLY A 1 101 ? 7.424 -1.158 -22.698 1.00 92.94 101 GLY A N 1
ATOM 741 C CA . GLY A 1 101 ? 7.967 -2.317 -23.413 1.00 92.94 101 GLY A CA 1
ATOM 742 C C . GLY A 1 101 ? 8.388 -3.492 -22.519 1.00 92.94 101 GLY A C 1
ATOM 743 O O . GLY A 1 101 ? 8.770 -4.533 -23.050 1.00 92.94 101 GLY A O 1
ATOM 744 N N . TRP A 1 102 ? 8.287 -3.374 -21.191 1.00 93.06 102 TRP A N 1
ATOM 745 C CA . TRP A 1 102 ? 8.497 -4.494 -20.276 1.00 93.06 102 TRP A CA 1
ATOM 746 C C . TRP A 1 102 ? 7.342 -5.495 -20.363 1.00 93.06 102 TRP A C 1
ATOM 748 O O . TRP A 1 102 ? 6.169 -5.137 -20.253 1.00 93.06 102 TRP A O 1
ATOM 758 N N . THR A 1 103 ? 7.683 -6.774 -20.495 1.00 91.06 103 THR A N 1
ATOM 759 C CA . THR A 1 103 ? 6.734 -7.884 -20.407 1.00 91.06 103 THR A CA 1
ATOM 760 C C . THR A 1 103 ? 7.263 -8.898 -19.409 1.00 91.06 103 THR A C 1
ATOM 762 O O . THR A 1 103 ? 8.300 -9.515 -19.650 1.00 91.06 103 THR A O 1
ATOM 765 N N . GLY A 1 104 ? 6.562 -9.083 -18.297 1.00 90.75 104 GLY A N 1
ATOM 766 C CA . GLY A 1 104 ? 6.993 -10.008 -17.261 1.00 90.75 104 GLY A CA 1
ATOM 767 C C . GLY A 1 104 ? 6.355 -9.710 -15.910 1.00 90.75 104 GLY A C 1
ATOM 768 O O . GLY A 1 104 ? 5.566 -8.768 -15.790 1.00 90.75 104 GLY A O 1
ATOM 769 N N . PRO A 1 105 ? 6.686 -10.512 -14.890 1.00 92.94 105 PRO A N 1
ATOM 770 C CA . PRO A 1 105 ? 6.231 -10.276 -13.528 1.00 92.94 105 PRO A CA 1
ATOM 771 C C . PRO A 1 105 ? 6.770 -8.953 -12.962 1.00 92.94 105 PRO A C 1
ATOM 773 O O . PRO A 1 105 ? 7.822 -8.453 -13.363 1.00 92.94 105 PRO A O 1
ATOM 776 N N . LEU A 1 106 ? 6.034 -8.413 -11.991 1.00 93.50 106 LEU A N 1
ATOM 777 C CA . LEU A 1 106 ? 6.397 -7.246 -11.190 1.00 93.50 106 LEU A CA 1
ATOM 778 C C . LEU A 1 106 ? 6.252 -7.590 -9.707 1.00 93.50 106 LEU A C 1
ATOM 780 O O . LEU A 1 106 ? 5.436 -8.435 -9.332 1.00 93.50 106 LEU A O 1
ATOM 784 N N . VAL A 1 107 ? 7.010 -6.906 -8.855 1.00 94.50 107 VAL A N 1
ATOM 785 C CA . VAL A 1 107 ? 6.941 -7.064 -7.401 1.00 94.50 107 VAL A CA 1
ATOM 786 C C . VAL A 1 107 ? 6.205 -5.885 -6.778 1.00 94.50 107 VAL A C 1
ATOM 788 O O . VAL A 1 107 ? 6.681 -4.750 -6.778 1.00 94.50 107 VAL A O 1
ATOM 791 N N . VAL A 1 108 ? 5.053 -6.163 -6.174 1.00 93.62 108 VAL A N 1
ATOM 792 C CA . VAL A 1 108 ? 4.300 -5.186 -5.382 1.00 93.62 108 VAL A CA 1
ATOM 793 C C . VAL A 1 108 ? 4.406 -5.575 -3.914 1.00 93.62 108 VAL A C 1
ATOM 795 O O . VAL A 1 108 ? 3.956 -6.641 -3.505 1.00 93.62 108 VAL A O 1
ATOM 798 N N . SER A 1 109 ? 5.039 -4.721 -3.113 1.00 93.44 109 SER A N 1
ATOM 799 C CA . SER A 1 109 ? 5.216 -4.958 -1.683 1.00 93.44 109 SER A CA 1
ATOM 800 C C . SER A 1 109 ? 4.063 -4.367 -0.873 1.00 93.44 109 SER A C 1
ATOM 802 O O . SER A 1 109 ? 3.703 -3.198 -1.018 1.00 93.44 109 SER A O 1
ATOM 804 N N . VAL A 1 110 ? 3.518 -5.190 0.021 1.00 95.12 110 VAL A N 1
ATOM 805 C CA . VAL A 1 110 ? 2.404 -4.860 0.916 1.00 95.12 110 VAL A CA 1
ATOM 806 C C . VAL A 1 110 ? 2.802 -5.233 2.344 1.00 95.12 110 VAL A C 1
ATOM 808 O O . VAL A 1 110 ? 3.519 -6.217 2.556 1.00 95.12 110 VAL A O 1
ATOM 811 N N . ARG A 1 111 ? 2.375 -4.458 3.348 1.00 95.94 111 ARG A N 1
ATOM 812 C CA . ARG A 1 111 ? 2.575 -4.853 4.751 1.00 95.94 111 ARG A CA 1
ATOM 813 C C . ARG A 1 111 ? 1.714 -6.069 5.078 1.00 95.94 111 ARG A C 1
ATOM 815 O O . ARG A 1 111 ? 0.511 -6.060 4.854 1.00 95.94 111 ARG A O 1
ATOM 822 N N . GLY A 1 112 ? 2.324 -7.089 5.680 1.00 96.56 112 GLY A N 1
ATOM 823 C CA . GLY A 1 112 ? 1.590 -8.262 6.152 1.00 96.56 112 GLY A CA 1
ATOM 824 C C . GLY A 1 112 ? 0.548 -7.912 7.229 1.00 96.56 112 GLY A C 1
ATOM 825 O O . GLY A 1 112 ? 0.721 -6.923 7.951 1.00 96.56 112 GLY A O 1
ATOM 826 N N . PRO A 1 113 ? -0.501 -8.737 7.397 1.00 97.12 113 PRO A N 1
ATOM 827 C CA . PRO A 1 113 ? -1.662 -8.405 8.225 1.00 97.12 113 PRO A CA 1
ATOM 828 C C . PRO A 1 113 ? -1.317 -8.158 9.698 1.00 97.12 113 PRO A C 1
ATOM 830 O O . PRO A 1 113 ? -1.816 -7.213 10.298 1.00 97.12 113 PRO A O 1
ATOM 833 N N . TRP A 1 114 ? -0.412 -8.949 10.282 1.00 97.81 114 TRP A N 1
ATOM 834 C CA . TRP A 1 114 ? 0.014 -8.777 11.677 1.00 97.81 114 TRP A CA 1
ATOM 835 C C . TRP A 1 114 ? 0.800 -7.487 11.891 1.00 97.81 114 TRP A C 1
ATOM 837 O O . TRP A 1 114 ? 0.595 -6.776 12.872 1.00 97.81 114 TRP A O 1
ATOM 847 N N . THR A 1 115 ?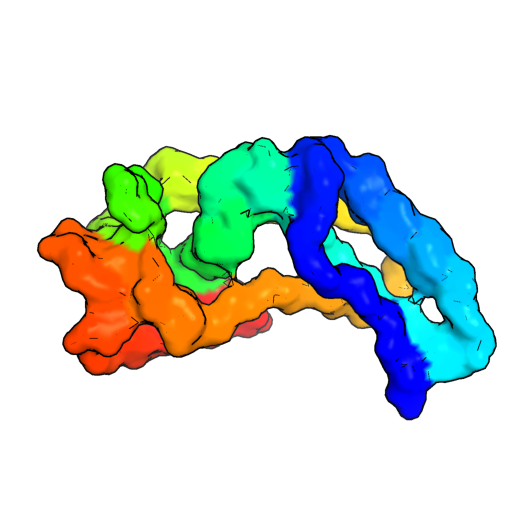 1.682 -7.160 10.947 1.00 97.88 115 THR A N 1
ATOM 848 C CA . THR A 1 115 ? 2.435 -5.909 10.977 1.00 97.88 115 THR A CA 1
ATOM 849 C C . THR A 1 115 ? 1.502 -4.717 10.809 1.00 97.88 115 THR A C 1
ATOM 851 O O . THR A 1 115 ? 1.676 -3.723 11.506 1.00 97.88 115 THR A O 1
ATOM 854 N N . LEU A 1 116 ? 0.515 -4.815 9.916 1.00 98.19 116 LEU A N 1
ATOM 855 C CA . LEU A 1 116 ? -0.480 -3.771 9.707 1.00 98.19 116 LEU A CA 1
ATOM 856 C C . LEU A 1 116 ? -1.355 -3.581 10.957 1.00 98.19 116 LEU A C 1
ATOM 858 O O . LEU A 1 116 ? -1.494 -2.457 11.431 1.00 98.19 116 LEU A O 1
ATOM 862 N N . ALA A 1 117 ? -1.841 -4.665 11.567 1.00 98.31 117 ALA A N 1
ATOM 863 C CA . ALA A 1 117 ? -2.616 -4.619 12.808 1.00 98.31 117 ALA A CA 1
ATOM 864 C C . ALA A 1 117 ? -1.837 -4.001 13.984 1.00 98.31 117 ALA A C 1
ATOM 866 O O . ALA A 1 117 ? -2.416 -3.322 14.832 1.00 98.31 117 ALA A O 1
ATOM 867 N N . ALA A 1 118 ? -0.520 -4.225 14.043 1.00 98.19 118 ALA A N 1
ATOM 868 C CA . ALA A 1 118 ? 0.343 -3.670 15.084 1.00 98.19 118 ALA A CA 1
ATOM 869 C C . ALA A 1 118 ? 0.557 -2.151 14.954 1.00 98.19 118 ALA A C 1
ATOM 871 O O . ALA A 1 118 ? 0.857 -1.494 15.951 1.00 98.19 118 ALA A O 1
ATOM 872 N N . VAL A 1 119 ? 0.422 -1.592 13.744 1.00 97.69 119 VAL A N 1
ATOM 873 C CA . VAL A 1 119 ? 0.667 -0.163 13.473 1.00 97.69 119 VAL A CA 1
ATOM 874 C C . VAL A 1 119 ? -0.604 0.643 13.212 1.00 97.69 119 VAL A C 1
ATOM 876 O O . VAL A 1 119 ? -0.571 1.863 13.364 1.00 97.69 119 VAL A O 1
ATOM 879 N N . LEU A 1 120 ? -1.718 -0.002 12.866 1.00 98.06 120 LEU A N 1
ATOM 880 C CA . LEU A 1 120 ? -3.017 0.653 12.774 1.00 98.06 120 LEU A CA 1
ATOM 881 C C . LEU A 1 120 ? -3.658 0.781 14.152 1.00 98.06 120 LEU A C 1
ATOM 883 O O . LEU A 1 120 ? -3.578 -0.119 14.993 1.00 98.06 120 LEU A O 1
ATOM 887 N N . TYR A 1 121 ? -4.323 1.906 14.365 1.00 98.25 121 TYR A N 1
ATOM 888 C CA . TYR A 1 121 ? -5.163 2.132 15.530 1.00 98.25 121 TYR A CA 1
ATOM 889 C C . TYR A 1 121 ? -6.637 1.862 15.215 1.00 98.25 121 TYR A C 1
ATOM 891 O O . TYR A 1 121 ? -7.111 2.080 14.102 1.00 98.25 121 TYR A O 1
ATOM 899 N N . LEU A 1 122 ? -7.386 1.429 16.219 1.00 97.38 122 LEU A N 1
ATOM 900 C CA . LEU A 1 122 ? -8.839 1.502 16.228 1.00 97.38 122 LEU A CA 1
ATOM 901 C C . LEU A 1 122 ? -9.274 2.967 16.344 1.00 97.38 122 LEU A C 1
ATOM 903 O O . LEU A 1 122 ? -8.545 3.807 16.878 1.00 97.38 122 LEU A O 1
ATOM 907 N N . ALA A 1 123 ? -10.513 3.265 15.952 1.00 91.62 123 ALA A N 1
ATOM 908 C CA . ALA A 1 123 ? -11.092 4.601 16.106 1.00 91.62 123 ALA A CA 1
ATOM 909 C C . ALA A 1 123 ? -11.038 5.123 17.561 1.00 91.62 123 ALA A C 1
ATOM 911 O O . ALA A 1 123 ? -10.972 6.331 17.784 1.00 91.62 123 ALA A O 1
ATOM 912 N N . ARG A 1 124 ? -11.031 4.212 18.550 1.00 87.19 124 ARG A N 1
ATOM 913 C CA . ARG A 1 124 ? -10.994 4.508 19.995 1.00 87.19 124 ARG A CA 1
ATOM 914 C C . ARG A 1 124 ? -9.583 4.559 20.608 1.00 87.19 124 ARG A C 1
ATOM 916 O O . ARG A 1 124 ? -9.477 4.765 21.810 1.00 87.19 124 ARG A O 1
ATOM 923 N N . GLY A 1 125 ? -8.521 4.416 19.809 1.00 87.69 125 GLY A N 1
ATOM 924 C CA . GLY A 1 125 ? -7.144 4.720 20.226 1.00 87.69 125 GLY A CA 1
ATOM 925 C C . GLY A 1 125 ? -6.247 3.541 20.625 1.00 87.69 125 GLY A C 1
ATOM 926 O O . GLY A 1 125 ? -5.043 3.746 20.751 1.00 87.69 125 GLY A O 1
ATOM 927 N N . ASP A 1 126 ? -6.767 2.319 20.761 1.00 95.88 126 ASP A N 1
ATOM 928 C CA . ASP A 1 126 ? -5.939 1.109 20.903 1.00 95.88 126 ASP A CA 1
ATOM 929 C C . ASP A 1 126 ? -5.405 0.620 19.551 1.00 95.88 126 ASP A C 1
ATOM 931 O O . ASP A 1 126 ? -5.888 1.028 18.496 1.00 95.88 126 ASP A O 1
ATOM 935 N N . ARG A 1 127 ? -4.405 -0.268 19.551 1.00 97.69 127 ARG A N 1
ATOM 936 C CA . ARG A 1 127 ? -3.954 -0.936 18.317 1.00 97.69 127 ARG A CA 1
ATOM 937 C C . ARG A 1 127 ? -5.011 -1.919 17.828 1.00 97.69 127 ARG A C 1
ATOM 939 O O . ARG A 1 127 ? -5.609 -2.618 18.641 1.00 97.69 127 ARG A O 1
ATOM 946 N N . VAL A 1 128 ? -5.149 -2.063 16.509 1.00 98.12 128 VAL A N 1
ATOM 947 C CA . VAL A 1 128 ? -6.001 -3.113 15.917 1.00 98.12 128 VAL A CA 1
ATOM 948 C C . VAL A 1 128 ? -5.592 -4.492 16.441 1.00 98.12 128 VAL A C 1
ATOM 950 O O . VAL A 1 128 ? -6.451 -5.307 16.745 1.00 98.12 128 VAL A O 1
ATOM 953 N N . LEU A 1 129 ? -4.290 -4.721 16.652 1.00 98.06 129 LEU A N 1
ATOM 954 C CA . LEU A 1 129 ? -3.751 -5.965 17.212 1.00 98.06 129 LEU A CA 1
ATOM 955 C C . LEU A 1 129 ? -4.349 -6.366 18.576 1.00 98.06 129 LEU A C 1
ATOM 957 O O . LEU A 1 129 ? -4.340 -7.550 18.904 1.00 98.06 129 LEU A O 1
ATOM 961 N N . ALA A 1 130 ? -4.847 -5.412 19.370 1.00 97.69 130 ALA A N 1
ATOM 962 C CA . ALA A 1 130 ? -5.440 -5.689 20.679 1.00 97.69 130 ALA A CA 1
ATOM 963 C C . ALA A 1 130 ? -6.862 -6.280 20.589 1.00 97.69 130 ALA A C 1
ATOM 965 O O . ALA A 1 130 ? -7.345 -6.848 21.567 1.00 97.69 130 ALA A O 1
ATOM 966 N N . ASP A 1 131 ? -7.518 -6.184 19.428 1.00 97.75 131 ASP A N 1
ATOM 967 C CA . ASP A 1 131 ? -8.870 -6.688 19.192 1.00 97.75 131 ASP A CA 1
ATOM 968 C C . ASP A 1 131 ? -8.844 -7.835 18.170 1.00 97.75 131 ASP A C 1
ATOM 970 O O . ASP A 1 131 ? -8.658 -7.646 16.967 1.00 97.75 131 ASP A O 1
ATOM 974 N N . ALA A 1 132 ? -9.069 -9.061 18.649 1.00 97.31 132 ALA A N 1
ATOM 975 C CA . ALA A 1 132 ? -9.066 -10.253 17.803 1.00 97.31 132 ALA A CA 1
ATOM 976 C C . ALA A 1 132 ? -10.173 -10.252 16.729 1.00 97.31 132 ALA A C 1
ATOM 978 O O . ALA A 1 132 ? -10.024 -10.927 15.709 1.00 97.31 132 ALA A O 1
ATOM 979 N N . GLY A 1 133 ? -11.285 -9.546 16.952 1.00 97.69 133 GLY A N 1
ATOM 980 C CA . GLY A 1 133 ? -12.328 -9.334 15.948 1.00 97.69 133 GLY A CA 1
ATOM 981 C C . GLY A 1 133 ? -11.841 -8.413 14.839 1.00 97.69 133 GLY A C 1
ATOM 982 O O . GLY A 1 133 ? -11.853 -8.813 13.674 1.00 97.69 133 GLY A O 1
ATOM 983 N N . ALA A 1 134 ? -11.301 -7.255 15.215 1.00 97.50 134 ALA A N 1
ATOM 984 C CA . ALA A 1 134 ? -10.756 -6.289 14.265 1.00 97.50 134 ALA A CA 1
ATOM 985 C C . ALA A 1 134 ? -9.585 -6.863 13.448 1.00 97.50 134 ALA A C 1
ATOM 987 O O . ALA A 1 134 ? -9.478 -6.597 12.254 1.00 97.50 134 ALA A O 1
ATOM 988 N N . VAL A 1 135 ? -8.730 -7.702 14.048 1.00 98.44 135 VAL A N 1
ATOM 989 C CA . VAL A 1 135 ? -7.666 -8.411 13.315 1.00 98.44 135 VAL A CA 1
ATOM 990 C C . VAL A 1 135 ? -8.241 -9.342 12.249 1.00 98.44 135 VAL A C 1
ATOM 992 O O . VAL A 1 135 ? -7.723 -9.367 11.134 1.00 98.44 135 VAL A O 1
ATOM 995 N N . ARG A 1 136 ? -9.295 -10.112 12.554 1.00 98.31 136 ARG A N 1
ATOM 996 C CA . ARG A 1 136 ? -9.913 -11.010 11.561 1.00 98.31 136 ARG A CA 1
ATOM 997 C C . ARG A 1 136 ? -10.510 -10.229 10.395 1.00 98.31 136 ARG A C 1
ATOM 999 O O . ARG A 1 136 ? -10.309 -10.629 9.252 1.00 98.31 136 ARG A O 1
ATOM 1006 N N . GLU A 1 137 ? -11.202 -9.130 10.684 1.00 98.12 137 GLU A N 1
ATOM 1007 C CA . GLU A 1 137 ? -11.761 -8.248 9.654 1.00 98.12 137 GLU A CA 1
ATOM 1008 C C . GLU A 1 137 ? -10.654 -7.616 8.805 1.00 98.12 137 GLU A C 1
ATOM 1010 O O . GLU A 1 137 ? -10.718 -7.688 7.581 1.00 98.12 137 GLU A O 1
ATOM 1015 N N . LEU A 1 138 ? -9.583 -7.116 9.433 1.00 98.38 138 LEU A N 1
ATOM 1016 C CA . LEU A 1 138 ? -8.424 -6.558 8.733 1.00 98.38 138 LEU A CA 1
ATOM 1017 C C . LEU A 1 138 ? -7.763 -7.584 7.806 1.00 98.38 138 LEU A C 1
ATOM 1019 O O . LEU A 1 138 ? -7.407 -7.254 6.679 1.00 98.38 138 LEU A O 1
ATOM 1023 N N . VAL A 1 139 ? -7.581 -8.823 8.270 1.00 98.31 139 VAL A N 1
ATOM 1024 C CA . VAL A 1 139 ? -6.991 -9.901 7.462 1.00 98.31 139 VAL A CA 1
ATOM 1025 C C . VAL A 1 139 ? -7.864 -10.200 6.245 1.00 98.31 139 VAL A C 1
ATOM 1027 O O . VAL A 1 139 ? -7.328 -10.318 5.145 1.00 98.31 139 VAL A O 1
ATOM 1030 N N . ALA A 1 140 ? -9.183 -10.307 6.428 1.00 98.38 140 ALA A N 1
ATOM 1031 C CA . ALA A 1 140 ? -10.119 -10.562 5.335 1.00 98.38 140 ALA A CA 1
ATOM 1032 C C . ALA A 1 140 ? -10.134 -9.404 4.324 1.00 98.38 140 ALA A C 1
ATOM 1034 O O . ALA A 1 140 ? -9.990 -9.635 3.127 1.00 98.38 140 ALA A O 1
ATOM 1035 N N . SER A 1 141 ? -10.214 -8.170 4.821 1.00 98.31 141 SER A N 1
ATOM 1036 C CA . SER A 1 141 ? -10.202 -6.945 4.019 1.00 98.31 141 SER A CA 1
ATOM 1037 C C . SER A 1 141 ? -8.902 -6.779 3.225 1.00 98.31 141 SER A C 1
ATOM 1039 O O . SER A 1 141 ? -8.935 -6.457 2.039 1.00 98.31 141 SER A O 1
ATOM 1041 N N . LEU A 1 142 ? -7.748 -7.055 3.842 1.00 98.25 142 LEU A N 1
ATOM 1042 C CA . LEU A 1 142 ? -6.453 -7.001 3.162 1.00 98.25 142 LEU A CA 1
ATOM 1043 C C . LEU A 1 142 ? -6.309 -8.108 2.113 1.00 98.25 142 LEU A C 1
ATOM 1045 O O . LEU A 1 142 ? -5.744 -7.864 1.052 1.00 98.25 142 LEU A O 1
ATOM 1049 N N . ALA A 1 143 ? -6.797 -9.317 2.399 1.00 97.94 143 ALA A N 1
ATOM 1050 C CA . ALA A 1 143 ? -6.780 -10.409 1.431 1.00 97.94 143 ALA A CA 1
ATOM 1051 C C . ALA A 1 143 ? -7.642 -10.082 0.203 1.00 97.94 143 ALA A C 1
ATOM 1053 O O . ALA A 1 143 ? -7.209 -10.340 -0.915 1.00 97.94 143 ALA A O 1
ATOM 1054 N N . GLU A 1 144 ? -8.817 -9.478 0.406 1.00 98.19 144 GLU A N 1
ATOM 1055 C CA . GLU A 1 144 ? -9.672 -8.989 -0.680 1.00 98.19 144 GLU A CA 1
ATOM 1056 C C . GLU A 1 144 ? -9.002 -7.859 -1.470 1.00 98.19 144 GLU A C 1
ATOM 1058 O O . GLU A 1 144 ? -9.030 -7.877 -2.692 1.00 98.19 144 GLU A O 1
ATOM 1063 N N . GLY A 1 145 ? -8.357 -6.907 -0.793 1.00 96.62 145 GLY A N 1
ATOM 1064 C CA . GLY A 1 145 ? -7.695 -5.773 -1.443 1.00 96.62 145 GLY A CA 1
ATOM 1065 C C . GLY A 1 145 ? -6.452 -6.118 -2.271 1.00 96.62 145 GLY A C 1
ATOM 1066 O O . GLY A 1 145 ? -6.029 -5.315 -3.101 1.00 96.62 145 GLY A O 1
ATOM 1067 N N . VAL A 1 146 ? -5.835 -7.278 -2.027 1.00 95.69 146 VAL A N 1
ATOM 1068 C CA . VAL A 1 146 ? -4.625 -7.745 -2.735 1.00 95.69 146 VAL A CA 1
ATOM 1069 C C . VAL A 1 146 ? -4.947 -8.767 -3.838 1.00 95.69 146 VAL A C 1
ATOM 1071 O O . VAL A 1 146 ? -4.079 -9.033 -4.672 1.00 95.69 146 VAL A O 1
ATOM 1074 N N . ALA A 1 147 ? -6.152 -9.344 -3.839 1.00 92.19 147 ALA A N 1
ATOM 1075 C CA . ALA A 1 147 ? -6.609 -10.309 -4.843 1.00 92.19 147 ALA A CA 1
ATOM 1076 C C . ALA A 1 147 ? -6.909 -9.644 -6.196 1.00 92.19 147 ALA A C 1
ATOM 1078 O O . ALA A 1 147 ? -6.593 -10.286 -7.224 1.00 92.19 147 ALA A O 1
#

Radius of gyration: 16.61 Å; chains: 1; bounding box: 40×33×44 Å

Sequence (147 aa):
MTGLSLLGPWPGSEVLSAQTTVLDRLAAAPTGVEPLPSLVQLPERGPWAESTGRTASLLTGMPVELGPHGWKLCDRPGRDLEHAQALLREDVDALAVAAHGWTGPLVVSVRGPWTLAAVLYLARGDRVLADAGAVRELVASLAEGVA